Protein AF-A0A5J4PQX9-F1 (afdb_monomer)

Radius of gyration: 17.42 Å; Cα contacts (8 Å, |Δi|>4): 231; chains: 1; bounding box: 41×31×50 Å

Sequence (173 aa):
ENIELPKTNDQTSHDFYHQTPVTCLSSINYQQESRYEQEVNATTILSPVLSHTGSFTLLCIKRMFEEKCLQGVKKCYWYSDGGPHFRNQQLVCALLRKDKLLIPNIEFVINFCEPYHGKGVVDSLFGKYEIELEKNLDEDGINSIVDLKDQLRHLTFVDSIKSKSNSNGHEVI

Foldseek 3Di:
DWDWPPDALDDDPVNVVVTQIKDKDKDWDWDDPDPPDIAIEMEIETHSDPDLALVVVLVVVLVVCVDPVNPPAQEDEAEDLCPRSCVDPSNCCQPCPDVHHSDPNYHYDYDNDPPDDDQDPRSVLVVVLVVVLNVPADNVGHHDPVSSQVSSQVVQVVVVVVVPDDHYHYHYD

Mean predicted aligned error: 6.58 Å

Nearest PDB structures (foldseek):
  6mjn-assembly2_C  TM=3.167E-01  e=9.620E-01  Legionella pneumophila
  6uhw-assembly1_B  TM=2.763E-01  e=5.833E-01  Burkholderia pseudomallei 1710b
  9k1j-assembly1_B  TM=3.356E-01  e=3.809E+00  Acinetobacter baumannii
  9jxc-assembly2_C  TM=3.383E-01  e=4.316E+00  Acinetobacter baumannii
  6sq8-assembly3_C  TM=2.968E-01  e=4.055E+00  Marinactinospora thermotolerans

Solvent-accessible surface area (backbone atoms only — not comparable to full-atom values): 10133 Å² total; per-residue (Å²): 97,70,48,62,30,61,40,55,86,78,73,53,86,69,59,61,76,68,42,47,57,29,26,43,51,67,46,76,45,79,44,74,82,50,100,86,43,63,45,40,34,40,41,35,38,64,35,78,63,73,65,77,35,33,69,49,49,49,53,51,53,55,56,56,59,69,36,77,93,46,61,87,58,50,66,44,81,46,76,45,83,44,48,70,34,63,56,34,69,69,35,51,53,35,55,65,32,85,92,58,58,74,57,81,77,46,47,60,44,84,40,53,75,64,93,62,99,63,84,48,74,58,51,51,52,52,54,46,48,55,54,50,51,66,75,67,55,48,93,83,33,38,73,46,73,65,53,46,40,52,50,55,42,50,54,50,51,56,47,42,69,72,63,75,53,82,61,54,52,64,50,62,83

Organism: NCBI:txid222440

Structure (mmCIF, N/CA/C/O backbone):
data_AF-A0A5J4PQX9-F1
#
_entry.id   AF-A0A5J4PQX9-F1
#
loop_
_atom_site.group_PDB
_atom_site.id
_atom_site.type_symbol
_atom_site.label_atom_id
_atom_site.label_alt_id
_atom_site.label_comp_id
_atom_site.label_asym_id
_atom_site.label_entity_id
_atom_site.label_seq_id
_atom_site.pdbx_PDB_ins_code
_atom_site.Cartn_x
_atom_site.Cartn_y
_atom_site.Cartn_z
_atom_site.occupancy
_atom_site.B_iso_or_equiv
_atom_site.auth_seq_id
_atom_site.auth_comp_id
_atom_site.auth_asym_id
_atom_site.auth_atom_id
_atom_site.pdbx_PDB_model_num
ATOM 1 N N . GLU A 1 1 ? -2.431 2.379 -8.209 1.00 85.81 1 GLU A N 1
ATOM 2 C CA . GLU A 1 1 ? -1.613 2.714 -9.390 1.00 85.81 1 GLU A CA 1
ATOM 3 C C . GLU A 1 1 ? -0.706 1.546 -9.753 1.00 85.81 1 GLU A C 1
ATOM 5 O O . GLU A 1 1 ? -0.593 0.630 -8.940 1.00 85.81 1 GLU A O 1
ATOM 10 N N . ASN A 1 2 ? -0.085 1.550 -10.936 1.00 89.69 2 ASN A N 1
ATOM 11 C CA . ASN A 1 2 ? 0.857 0.510 -11.369 1.00 89.69 2 ASN A CA 1
ATOM 12 C C . ASN A 1 2 ? 2.169 1.129 -11.874 1.00 89.69 2 ASN A C 1
ATOM 14 O O . ASN A 1 2 ? 2.161 2.222 -12.428 1.00 89.69 2 ASN A O 1
ATOM 18 N N . ILE A 1 3 ? 3.280 0.415 -11.694 1.00 89.56 3 ILE A N 1
ATOM 19 C CA . ILE A 1 3 ? 4.589 0.731 -12.275 1.00 89.56 3 ILE A CA 1
ATOM 20 C C . ILE A 1 3 ? 4.980 -0.428 -13.190 1.00 89.56 3 ILE A C 1
ATOM 22 O O . ILE A 1 3 ? 5.043 -1.569 -12.740 1.00 89.56 3 ILE A O 1
ATOM 26 N N . GLU A 1 4 ? 5.227 -0.139 -14.462 1.00 90.69 4 GLU A N 1
ATOM 27 C CA . GLU A 1 4 ? 5.591 -1.142 -15.466 1.00 90.69 4 GLU A CA 1
ATOM 28 C C . GLU A 1 4 ? 7.076 -1.522 -15.364 1.00 90.69 4 GLU A C 1
ATOM 30 O O . GLU A 1 4 ? 7.940 -0.641 -15.332 1.00 90.69 4 GLU A O 1
ATOM 35 N N . LEU A 1 5 ? 7.374 -2.827 -15.317 1.00 88.75 5 LEU A N 1
ATOM 36 C CA . LEU A 1 5 ? 8.736 -3.379 -15.287 1.00 88.75 5 LEU A CA 1
ATOM 37 C C . LEU A 1 5 ? 8.947 -4.406 -16.419 1.00 88.75 5 LEU A C 1
ATOM 39 O O . LEU A 1 5 ? 8.027 -5.164 -16.698 1.00 88.75 5 LEU A O 1
ATOM 43 N N . PRO A 1 6 ? 10.140 -4.532 -17.026 1.00 88.06 6 PRO A N 1
ATOM 44 C CA . PRO A 1 6 ? 11.341 -3.767 -16.723 1.00 88.06 6 PRO A CA 1
ATOM 45 C C . PRO A 1 6 ? 11.228 -2.320 -17.216 1.00 88.06 6 PRO A C 1
ATOM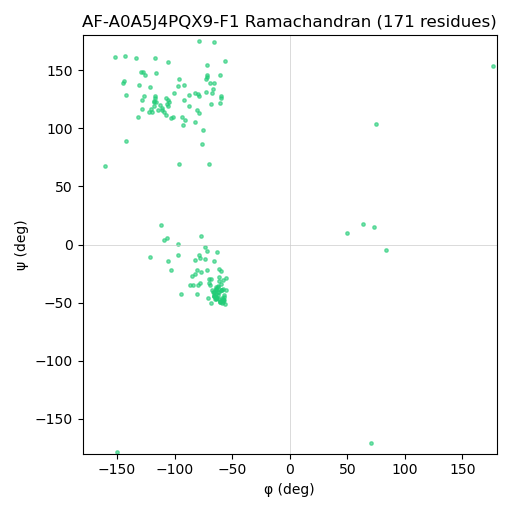 47 O O . PRO A 1 6 ? 10.670 -2.059 -18.283 1.00 88.06 6 PRO A O 1
ATOM 50 N N . LYS A 1 7 ? 11.761 -1.375 -16.438 1.00 85.88 7 LYS A N 1
ATOM 51 C CA . LYS A 1 7 ? 11.822 0.046 -16.804 1.00 85.88 7 LYS A CA 1
ATOM 52 C C . LYS A 1 7 ? 13.249 0.374 -17.244 1.00 85.88 7 LYS A C 1
ATOM 54 O O . LYS A 1 7 ? 14.143 0.408 -16.407 1.00 85.88 7 LYS A O 1
ATOM 59 N N . THR A 1 8 ? 13.449 0.599 -18.542 1.00 85.44 8 THR A N 1
ATOM 60 C CA . THR A 1 8 ? 14.743 0.919 -19.181 1.00 85.44 8 THR A CA 1
ATOM 61 C C . THR A 1 8 ? 14.728 2.308 -19.831 1.00 85.44 8 THR A C 1
ATOM 63 O O . THR A 1 8 ? 13.653 2.848 -20.100 1.00 85.44 8 THR A O 1
ATOM 66 N N . ASN A 1 9 ? 15.916 2.881 -20.080 1.00 77.12 9 ASN A N 1
ATOM 67 C CA . ASN A 1 9 ? 16.081 4.209 -20.695 1.00 77.12 9 ASN A CA 1
ATOM 68 C C . ASN A 1 9 ? 15.589 4.247 -22.149 1.00 77.12 9 ASN A C 1
ATOM 70 O O . ASN A 1 9 ? 14.862 5.159 -22.537 1.00 77.12 9 ASN A O 1
ATOM 74 N N . ASP A 1 10 ? 15.940 3.221 -22.926 1.00 72.94 10 ASP A N 1
ATOM 75 C CA . ASP A 1 10 ? 15.427 3.010 -24.275 1.00 72.94 10 ASP A CA 1
ATOM 76 C C . ASP A 1 10 ? 14.415 1.863 -24.248 1.00 72.94 10 ASP A C 1
ATOM 78 O O . ASP A 1 10 ? 14.737 0.725 -23.892 1.00 72.94 10 ASP A O 1
ATOM 82 N N . GLN A 1 11 ? 13.172 2.164 -24.620 1.00 63.22 11 GLN A N 1
ATOM 83 C CA . GLN A 1 11 ? 12.123 1.166 -24.812 1.00 63.22 11 GLN A CA 1
ATOM 84 C C . GLN A 1 11 ? 11.866 1.027 -26.307 1.00 63.22 11 GLN A C 1
ATOM 86 O O . GLN A 1 11 ? 11.352 1.942 -26.957 1.00 63.22 11 GLN A O 1
ATOM 91 N N . THR A 1 12 ? 12.229 -0.120 -26.882 1.00 69.00 12 THR A N 1
ATOM 92 C CA . THR A 1 12 ? 11.789 -0.438 -28.242 1.00 69.00 12 THR A CA 1
ATOM 93 C C . THR A 1 12 ? 10.297 -0.775 -28.222 1.00 69.00 12 THR A C 1
ATOM 95 O O . THR A 1 12 ? 9.760 -1.220 -27.205 1.00 69.00 12 THR A O 1
ATOM 98 N N . SER A 1 13 ? 9.594 -0.579 -29.345 1.00 64.12 13 SER A N 1
ATOM 99 C CA . SER A 1 13 ? 8.138 -0.794 -29.386 1.00 64.12 13 SER A CA 1
ATOM 100 C C . SER A 1 13 ? 7.723 -2.221 -29.027 1.00 64.12 13 SER A C 1
ATOM 102 O O . SER A 1 13 ? 6.585 -2.420 -28.628 1.00 64.12 13 SER A O 1
ATOM 104 N N . HIS A 1 14 ? 8.618 -3.202 -29.168 1.00 63.59 14 HIS A N 1
ATOM 105 C CA . HIS A 1 14 ? 8.353 -4.594 -28.826 1.00 63.59 14 HIS A CA 1
ATOM 106 C C . HIS A 1 14 ? 8.495 -4.849 -27.317 1.00 63.59 14 HIS A C 1
ATOM 108 O O . HIS A 1 14 ? 7.633 -5.494 -26.725 1.00 63.59 14 HIS A O 1
ATOM 114 N N . ASP A 1 15 ? 9.530 -4.294 -26.682 1.00 66.81 15 ASP A N 1
ATOM 115 C CA . ASP A 1 15 ? 9.821 -4.516 -25.258 1.00 66.81 15 ASP A CA 1
ATOM 116 C C . ASP A 1 15 ? 8.771 -3.876 -24.340 1.00 66.81 15 ASP A C 1
ATOM 118 O O . ASP A 1 15 ? 8.450 -4.425 -23.287 1.00 66.81 15 ASP A O 1
ATOM 122 N N . PHE A 1 16 ? 8.153 -2.778 -24.786 1.00 65.88 16 PHE A N 1
ATOM 123 C CA . PHE A 1 16 ? 7.037 -2.127 -24.094 1.00 65.88 16 PHE A CA 1
ATOM 124 C C . PHE A 1 16 ? 5.856 -3.082 -23.824 1.00 65.88 16 PHE A C 1
ATOM 126 O O . PHE A 1 16 ? 5.268 -3.054 -22.748 1.00 65.88 16 PHE A O 1
ATOM 133 N N . TYR A 1 17 ? 5.526 -3.982 -24.760 1.00 69.50 17 TYR A N 1
ATOM 134 C CA . TYR A 1 17 ? 4.409 -4.928 -24.591 1.00 69.50 17 TYR A CA 1
ATOM 135 C C . TYR A 1 17 ? 4.740 -6.133 -23.703 1.00 69.50 17 TYR A C 1
ATOM 137 O O . TYR A 1 17 ? 3.846 -6.913 -23.372 1.00 69.50 17 TYR A O 1
ATOM 145 N N . HIS A 1 18 ? 6.009 -6.306 -23.332 1.00 78.44 18 HIS A N 1
ATOM 146 C CA . HIS A 1 18 ? 6.456 -7.371 -22.437 1.00 78.44 18 HIS A CA 1
ATOM 147 C C . HIS A 1 18 ? 6.603 -6.914 -20.989 1.00 78.44 18 HIS A C 1
ATOM 149 O O . HIS A 1 18 ? 6.957 -7.723 -20.127 1.00 78.44 18 HIS A O 1
ATOM 155 N N . GLN A 1 19 ? 6.304 -5.645 -20.712 1.00 83.69 19 GLN A N 1
ATOM 156 C CA . GLN A 1 19 ? 6.298 -5.148 -19.353 1.00 83.69 19 GLN A CA 1
ATOM 157 C C . GLN A 1 19 ? 5.194 -5.815 -18.535 1.00 83.69 19 GLN A C 1
ATOM 159 O O . GLN A 1 19 ? 4.086 -6.086 -18.999 1.00 83.69 19 GLN A O 1
ATOM 164 N N . THR A 1 20 ? 5.548 -6.138 -17.300 1.00 87.06 20 THR A N 1
ATOM 165 C CA . THR A 1 20 ? 4.646 -6.650 -16.287 1.00 87.06 20 THR A CA 1
ATOM 166 C C . THR A 1 20 ? 4.380 -5.527 -15.293 1.00 87.06 20 THR A C 1
ATOM 168 O O . THR A 1 20 ? 5.334 -5.021 -14.687 1.00 87.06 20 THR A O 1
ATOM 171 N N . PRO A 1 21 ? 3.110 -5.167 -15.064 1.00 89.88 21 PRO A N 1
ATOM 172 C CA . PRO A 1 21 ? 2.815 -4.135 -14.100 1.00 89.88 21 PRO A CA 1
ATOM 173 C C . PRO A 1 21 ? 3.059 -4.643 -12.680 1.00 89.88 21 PRO A C 1
ATOM 175 O O . PRO A 1 21 ? 2.787 -5.793 -12.327 1.00 89.88 21 PRO A O 1
ATOM 178 N N . VAL A 1 22 ? 3.544 -3.744 -11.838 1.00 91.75 22 VAL A N 1
ATOM 179 C CA . VAL A 1 22 ? 3.609 -3.906 -10.391 1.00 91.75 22 VAL A CA 1
ATOM 180 C C . VAL A 1 22 ? 2.620 -2.936 -9.779 1.00 91.75 22 VAL A C 1
ATOM 182 O O . VAL A 1 22 ? 2.757 -1.721 -9.911 1.00 91.75 22 VAL A O 1
ATOM 185 N N . THR A 1 23 ? 1.622 -3.461 -9.080 1.00 92.00 23 THR A N 1
ATOM 186 C CA . THR A 1 23 ? 0.668 -2.641 -8.344 1.00 92.00 23 THR A CA 1
ATOM 187 C C . THR A 1 23 ? 1.349 -1.938 -7.183 1.00 92.00 23 THR A C 1
ATOM 189 O O . THR A 1 23 ? 2.025 -2.558 -6.365 1.00 92.00 23 THR A O 1
ATOM 192 N N . CYS A 1 24 ? 1.113 -0.634 -7.109 1.00 91.69 24 CYS A N 1
ATOM 193 C CA . CYS A 1 24 ? 1.551 0.268 -6.063 1.00 91.69 24 CYS A CA 1
ATOM 194 C C . CYS A 1 24 ? 0.311 0.792 -5.325 1.00 91.69 24 CYS A C 1
ATOM 196 O O . CYS A 1 24 ? -0.552 1.463 -5.913 1.00 91.69 24 CYS A O 1
ATOM 198 N N . LEU A 1 25 ? 0.199 0.441 -4.042 1.00 92.19 25 LEU A N 1
ATOM 199 C CA . LEU A 1 25 ? -0.851 0.925 -3.149 1.00 92.19 25 LEU A CA 1
ATOM 200 C C . LEU A 1 25 ? -0.210 1.673 -1.985 1.00 92.19 25 LEU A C 1
ATOM 202 O O . LEU A 1 25 ? 0.467 1.069 -1.153 1.00 92.19 25 LEU A O 1
ATOM 206 N N . SER A 1 26 ? -0.462 2.977 -1.925 1.00 92.25 26 SER A N 1
ATOM 207 C CA . SER A 1 26 ? 0.145 3.865 -0.937 1.00 92.25 26 SER A CA 1
ATOM 208 C C . SER A 1 26 ? -0.890 4.468 0.004 1.00 92.25 26 SER A C 1
ATOM 210 O O . SER A 1 26 ? -2.016 4.758 -0.397 1.00 92.25 26 SER A O 1
ATOM 212 N N . SER A 1 27 ? -0.492 4.699 1.252 1.00 91.56 27 SER A N 1
ATOM 213 C CA . SER A 1 27 ? -1.235 5.493 2.227 1.00 91.56 27 SER A CA 1
ATOM 214 C C . SER A 1 27 ? -0.343 6.579 2.820 1.00 91.56 27 SER A C 1
ATOM 216 O O . SER A 1 27 ? 0.867 6.397 2.974 1.00 91.56 27 SER A O 1
ATOM 218 N N . ILE A 1 28 ? -0.956 7.709 3.173 1.00 90.31 28 ILE A N 1
ATOM 219 C CA . ILE A 1 28 ? -0.352 8.703 4.058 1.00 90.31 28 ILE A CA 1
ATOM 220 C C . ILE A 1 28 ? -1.066 8.606 5.399 1.00 90.31 28 ILE A C 1
ATOM 222 O O . ILE A 1 28 ? -2.285 8.759 5.487 1.00 90.31 28 ILE A O 1
ATOM 226 N N . ASN A 1 29 ? -0.294 8.328 6.436 1.00 90.31 29 ASN A N 1
ATOM 227 C CA . ASN A 1 29 ? -0.763 8.106 7.787 1.00 90.31 29 ASN A CA 1
ATOM 228 C C . ASN A 1 29 ? -0.438 9.344 8.618 1.00 90.31 29 ASN A C 1
ATOM 230 O O . ASN A 1 29 ? 0.721 9.741 8.727 1.00 90.31 29 ASN A O 1
ATOM 234 N N . TYR A 1 30 ? -1.472 9.939 9.200 1.00 88.12 30 TYR A N 1
ATOM 235 C CA . TYR A 1 30 ? -1.355 11.085 10.089 1.00 88.12 30 TYR A CA 1
ATOM 236 C C . TYR A 1 30 ? -1.668 10.631 11.512 1.00 88.12 30 TYR A C 1
ATOM 238 O O . TYR A 1 30 ? -2.808 10.264 11.806 1.00 88.12 30 TYR A O 1
ATOM 246 N N . GLN A 1 31 ? -0.670 10.665 12.390 1.00 86.31 31 GLN A N 1
ATOM 247 C CA . GLN A 1 31 ? -0.823 10.320 13.798 1.00 86.31 31 GLN A CA 1
ATOM 248 C C . GLN A 1 31 ? -0.635 11.566 14.653 1.00 86.31 31 GLN A C 1
ATOM 250 O O . GLN A 1 31 ? 0.404 12.216 14.622 1.00 86.31 31 GLN A O 1
ATOM 255 N N . GLN A 1 32 ? -1.667 11.915 15.415 1.00 80.81 32 GLN A N 1
ATOM 256 C CA . GLN A 1 32 ? -1.614 13.045 16.328 1.00 80.81 32 GLN A CA 1
ATOM 257 C C . GLN A 1 32 ? -1.213 12.561 17.722 1.00 80.81 32 GLN A C 1
ATOM 259 O O . GLN A 1 32 ? -2.004 11.900 18.394 1.00 80.81 32 GLN A O 1
ATOM 264 N N . GLU A 1 33 ? -0.001 12.899 18.157 1.00 72.62 33 GLU A N 1
ATOM 265 C CA . GLU A 1 33 ? 0.480 12.575 19.507 1.00 72.62 33 GLU A CA 1
ATOM 266 C C . GLU A 1 33 ? 0.072 13.650 20.519 1.00 72.62 33 GLU A C 1
ATOM 268 O O . GLU A 1 33 ? -0.277 13.354 21.663 1.00 72.62 33 GLU A O 1
ATOM 273 N N . SER A 1 34 ? 0.044 14.915 20.088 1.00 73.12 34 SER A N 1
ATOM 274 C CA . SER A 1 34 ? -0.385 16.043 20.912 1.00 73.12 34 SER A CA 1
ATOM 275 C C . SER A 1 34 ? -1.011 17.159 20.066 1.00 73.12 34 SER A C 1
ATOM 277 O O . SER A 1 34 ? -1.146 17.062 18.847 1.00 73.12 34 SER A O 1
ATOM 279 N N . ARG A 1 35 ? -1.412 18.269 20.699 1.00 69.69 35 ARG A N 1
ATOM 280 C CA . ARG A 1 35 ? -1.954 19.438 19.979 1.00 69.69 35 ARG A CA 1
ATOM 281 C C . ARG A 1 35 ? -0.943 20.062 19.002 1.00 69.69 35 ARG A C 1
ATOM 283 O O . ARG A 1 35 ? -1.365 20.775 18.096 1.00 69.69 35 ARG A O 1
ATOM 290 N N . TYR A 1 36 ? 0.351 19.812 19.196 1.00 63.00 36 TYR A N 1
ATOM 291 C CA . TYR A 1 36 ? 1.437 20.449 18.447 1.00 63.00 36 TYR A CA 1
ATOM 292 C C . TYR A 1 36 ? 2.332 19.455 17.698 1.00 63.00 36 TYR A C 1
ATOM 294 O O . TYR A 1 36 ? 3.135 19.884 16.876 1.00 63.00 36 TYR A O 1
ATOM 302 N N . GLU A 1 37 ? 2.188 18.154 17.959 1.00 63.03 37 GLU A N 1
ATOM 303 C CA . GLU A 1 37 ? 2.993 17.102 17.339 1.00 63.03 37 GLU A CA 1
ATOM 304 C C . GLU A 1 37 ? 2.099 16.173 16.525 1.00 63.03 37 GLU A C 1
ATOM 306 O O . GLU A 1 37 ? 1.166 15.545 17.040 1.00 63.03 37 GLU A O 1
ATOM 311 N N . GLN A 1 38 ? 2.402 16.126 15.232 1.00 74.44 38 GLN A N 1
ATOM 312 C CA . GLN A 1 38 ? 1.763 15.267 14.258 1.00 74.44 38 GLN A CA 1
ATOM 313 C C . GLN A 1 38 ? 2.860 14.522 13.511 1.00 74.44 38 GLN A C 1
ATOM 315 O O . GLN A 1 38 ? 3.673 15.139 12.826 1.00 74.44 38 GLN A O 1
ATOM 320 N N . GLU A 1 39 ? 2.861 13.205 13.653 1.00 77.44 39 GLU A N 1
ATOM 321 C CA . GLU A 1 39 ? 3.709 12.329 12.870 1.00 77.44 39 GLU A CA 1
ATOM 322 C C . GLU A 1 39 ? 3.031 12.073 11.522 1.00 77.44 39 GLU A C 1
ATOM 324 O O . GLU A 1 39 ? 1.837 11.749 11.459 1.00 77.44 39 GLU A O 1
ATOM 329 N N . VAL A 1 40 ? 3.784 12.239 10.437 1.00 84.25 40 VAL A N 1
ATOM 330 C CA . VAL A 1 40 ? 3.325 11.915 9.086 1.00 84.25 40 VAL A CA 1
ATOM 331 C C . VAL A 1 40 ? 4.202 10.799 8.551 1.00 84.25 40 VAL A C 1
ATOM 333 O O . VAL A 1 40 ? 5.419 10.935 8.499 1.00 84.25 40 VAL A O 1
ATOM 336 N N . ASN A 1 41 ? 3.591 9.684 8.165 1.00 87.88 41 ASN A N 1
ATOM 337 C CA . ASN A 1 41 ? 4.311 8.549 7.601 1.00 87.88 41 ASN A CA 1
ATOM 338 C C . ASN A 1 41 ? 3.643 8.071 6.324 1.00 87.88 41 ASN A C 1
ATOM 340 O O . ASN A 1 41 ? 2.424 7.921 6.277 1.00 87.88 41 ASN A O 1
ATOM 344 N N . ALA A 1 42 ? 4.439 7.759 5.313 1.00 90.00 42 ALA A N 1
ATOM 345 C CA . ALA A 1 42 ? 3.948 7.091 4.121 1.00 90.00 42 ALA A CA 1
ATOM 346 C C . ALA A 1 42 ? 4.175 5.577 4.229 1.00 90.00 42 ALA A C 1
ATOM 348 O O . ALA A 1 42 ? 5.198 5.113 4.738 1.00 90.00 42 ALA A O 1
ATOM 349 N N . THR A 1 43 ? 3.228 4.793 3.729 1.00 91.94 43 THR A N 1
ATOM 350 C CA . THR A 1 43 ? 3.415 3.353 3.539 1.00 91.94 43 THR A CA 1
ATOM 351 C C . THR A 1 43 ? 3.040 3.007 2.115 1.00 91.94 43 THR A C 1
ATOM 353 O O . THR A 1 43 ? 1.925 3.293 1.694 1.00 91.94 43 THR A O 1
ATOM 356 N N . THR A 1 44 ? 3.957 2.389 1.380 1.00 93.81 44 THR A N 1
ATOM 357 C CA . THR A 1 44 ? 3.741 1.926 0.007 1.00 93.81 44 THR A CA 1
ATOM 358 C C . THR A 1 44 ? 3.868 0.413 -0.016 1.00 93.81 44 THR A C 1
ATOM 360 O O . THR A 1 44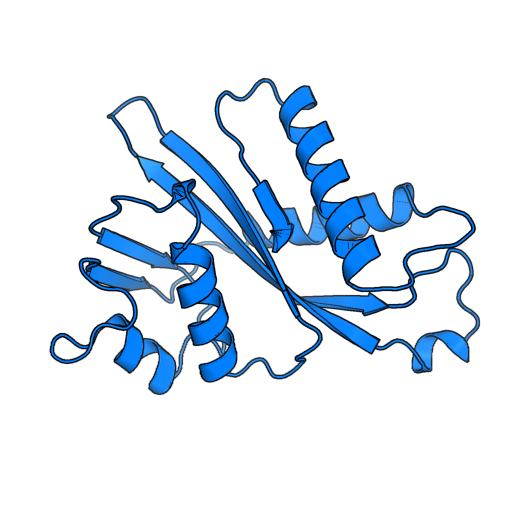 ? 4.870 -0.115 0.450 1.00 93.81 44 THR A O 1
ATOM 363 N N . ILE A 1 45 ? 2.881 -0.289 -0.566 1.00 93.88 45 ILE A N 1
ATOM 364 C CA . ILE A 1 45 ? 2.945 -1.733 -0.808 1.00 93.88 45 ILE A CA 1
ATOM 365 C C . ILE A 1 45 ? 3.103 -1.969 -2.304 1.00 93.88 45 ILE A C 1
ATOM 367 O O . ILE A 1 45 ? 2.277 -1.498 -3.094 1.00 93.88 45 ILE A O 1
ATOM 371 N N . LEU A 1 46 ? 4.133 -2.729 -2.671 1.00 94.12 46 LEU A N 1
ATOM 372 C CA . LEU A 1 46 ? 4.345 -3.221 -4.025 1.00 94.12 46 LEU A CA 1
ATOM 373 C C . LEU A 1 46 ? 3.824 -4.654 -4.148 1.00 94.12 46 LEU A C 1
ATOM 375 O O . LEU A 1 46 ? 4.049 -5.503 -3.285 1.00 94.12 46 LEU A O 1
ATOM 379 N N . SER A 1 47 ? 3.122 -4.955 -5.238 1.00 91.44 47 SER A N 1
ATOM 380 C CA . SER A 1 47 ? 2.620 -6.302 -5.489 1.00 91.44 47 SER A CA 1
ATOM 381 C C . SER A 1 47 ? 2.638 -6.663 -6.970 1.00 91.44 47 SER A C 1
ATOM 383 O O . SER A 1 47 ? 2.204 -5.858 -7.788 1.00 91.44 47 SER A O 1
ATOM 385 N N . PRO A 1 48 ? 3.030 -7.897 -7.338 1.00 89.38 48 PRO A N 1
ATOM 386 C CA . PRO A 1 48 ? 2.820 -8.398 -8.696 1.00 89.38 48 PRO A CA 1
ATOM 387 C C . PRO A 1 48 ? 1.336 -8.705 -8.984 1.00 89.38 48 PRO A C 1
ATOM 389 O O . PRO A 1 48 ? 0.975 -9.085 -10.095 1.00 89.38 48 PRO A O 1
ATOM 392 N N . VAL A 1 49 ? 0.456 -8.608 -7.979 1.00 83.62 49 VAL A N 1
ATOM 393 C CA . VAL A 1 49 ? -0.976 -8.871 -8.125 1.00 83.62 49 VAL A CA 1
ATOM 394 C C . VAL A 1 49 ? -1.673 -7.636 -8.687 1.00 83.62 49 VAL A C 1
ATOM 396 O O . VAL A 1 49 ? -1.956 -6.693 -7.960 1.00 83.62 49 VAL A O 1
ATOM 399 N N . LEU A 1 50 ? -2.044 -7.706 -9.965 1.00 79.06 50 LEU A N 1
ATOM 400 C CA . LEU A 1 50 ? -2.759 -6.641 -10.688 1.00 79.06 50 LEU A CA 1
ATOM 401 C C . LEU A 1 50 ? -4.232 -6.500 -10.305 1.00 79.06 50 LEU A C 1
ATOM 403 O O . LEU A 1 50 ? -4.926 -5.570 -10.718 1.00 79.06 50 LEU A O 1
ATOM 407 N N . SER A 1 51 ? -4.764 -7.480 -9.577 1.00 75.06 51 SER A N 1
ATOM 408 C CA . SER A 1 51 ? -6.177 -7.501 -9.250 1.00 75.06 51 SER A CA 1
ATOM 409 C C . SER A 1 51 ? -6.459 -6.469 -8.156 1.00 75.06 51 SER A C 1
ATOM 411 O O . SER A 1 51 ? -6.297 -6.753 -6.968 1.00 75.06 51 SER A O 1
ATOM 413 N N . HIS A 1 52 ? -6.937 -5.288 -8.549 1.00 76.56 52 HIS A N 1
ATOM 414 C CA . HIS A 1 52 ? -7.503 -4.289 -7.641 1.00 76.56 52 HIS A CA 1
ATOM 415 C C . HIS A 1 52 ? -8.854 -4.787 -7.100 1.00 76.56 52 HIS A C 1
ATOM 417 O O . HIS A 1 52 ? -9.924 -4.319 -7.481 1.00 76.56 52 HIS A O 1
ATOM 423 N N . THR A 1 53 ? -8.821 -5.813 -6.253 1.00 87.88 53 THR A N 1
ATOM 424 C CA . THR A 1 53 ? -10.003 -6.398 -5.610 1.00 87.88 53 THR A CA 1
ATOM 425 C C . THR A 1 53 ? -10.062 -5.984 -4.147 1.00 87.88 53 THR A C 1
ATOM 427 O O . THR A 1 53 ? -9.034 -5.715 -3.529 1.00 87.88 53 THR A O 1
ATOM 430 N N . GLY A 1 54 ? -11.255 -6.020 -3.546 1.00 87.50 54 GLY A N 1
ATOM 431 C CA . GLY A 1 54 ? -11.399 -5.769 -2.108 1.00 87.50 54 GLY A CA 1
ATOM 432 C C . GLY A 1 54 ? -10.570 -6.725 -1.240 1.00 87.50 54 GLY A C 1
ATOM 433 O O . GLY A 1 54 ? -10.078 -6.328 -0.189 1.00 87.50 54 GLY A O 1
ATOM 434 N N . SER A 1 55 ? -10.345 -7.964 -1.695 1.00 90.19 55 SER A N 1
ATOM 435 C CA . SER A 1 55 ? -9.494 -8.940 -0.998 1.00 90.19 55 SER A CA 1
ATOM 436 C C . SER A 1 55 ? -8.029 -8.510 -0.971 1.00 90.19 55 SER A C 1
ATOM 438 O O . SER A 1 55 ? -7.391 -8.586 0.078 1.00 90.19 55 SER A O 1
ATOM 440 N N . PHE A 1 56 ? -7.517 -8.032 -2.107 1.00 91.25 56 PHE A N 1
ATOM 441 C CA . PHE A 1 56 ? -6.170 -7.479 -2.198 1.00 91.25 56 PHE A CA 1
ATOM 442 C C . PHE A 1 56 ? -6.021 -6.264 -1.278 1.00 91.25 56 PHE A C 1
ATOM 444 O O . PHE A 1 56 ? -5.131 -6.237 -0.432 1.00 91.25 56 PHE A O 1
ATOM 451 N N . THR A 1 57 ? -6.957 -5.315 -1.349 1.00 92.38 57 THR A N 1
ATOM 452 C CA . THR A 1 57 ? -6.938 -4.127 -0.489 1.00 92.38 57 THR A CA 1
ATOM 453 C C . THR A 1 57 ? -6.970 -4.489 0.998 1.00 92.38 57 THR A C 1
ATOM 455 O O . THR A 1 57 ? -6.248 -3.890 1.789 1.00 92.38 57 THR A O 1
ATOM 458 N N . LEU A 1 58 ? -7.744 -5.501 1.401 1.00 93.44 58 LEU A N 1
ATOM 459 C CA . LEU A 1 58 ? -7.767 -5.967 2.790 1.00 93.44 58 LEU A CA 1
ATOM 460 C C . LEU A 1 58 ? -6.436 -6.556 3.254 1.00 93.44 58 LEU A C 1
ATOM 462 O O . LEU A 1 58 ? -6.046 -6.339 4.402 1.00 93.44 58 LEU A O 1
ATOM 466 N N . LEU A 1 59 ? -5.743 -7.289 2.381 1.00 93.19 59 LEU A N 1
ATOM 467 C CA . LEU A 1 59 ? -4.411 -7.803 2.678 1.00 93.19 59 LEU A CA 1
ATOM 468 C C . LEU A 1 59 ? -3.415 -6.653 2.857 1.00 93.19 59 LEU A C 1
ATOM 470 O O . LEU A 1 59 ? -2.665 -6.652 3.832 1.00 93.19 59 LEU A O 1
ATOM 474 N N . CYS A 1 60 ? -3.465 -5.653 1.971 1.00 93.38 60 CYS A N 1
ATOM 475 C CA . CYS A 1 60 ? -2.647 -4.449 2.074 1.00 93.38 60 CYS A CA 1
ATOM 476 C C . CYS A 1 60 ? -2.898 -3.704 3.386 1.00 93.38 60 CYS A C 1
ATOM 478 O O . CYS A 1 60 ? -1.953 -3.427 4.115 1.00 93.38 60 CYS A O 1
ATOM 480 N N . ILE A 1 61 ? -4.163 -3.447 3.731 1.00 93.38 61 ILE A N 1
ATOM 481 C CA . ILE A 1 61 ? -4.523 -2.777 4.987 1.00 93.38 61 ILE A CA 1
ATOM 482 C C . ILE A 1 61 ? -3.987 -3.570 6.179 1.00 93.38 61 ILE A C 1
ATOM 484 O O . ILE A 1 61 ? -3.331 -3.005 7.046 1.00 93.38 61 ILE A O 1
ATOM 488 N N . LYS A 1 62 ? -4.203 -4.889 6.217 1.00 93.69 62 LYS A N 1
ATOM 489 C CA . LYS A 1 62 ? -3.687 -5.718 7.310 1.00 93.69 62 LYS A CA 1
ATOM 490 C C . LYS A 1 62 ? -2.165 -5.593 7.446 1.00 93.69 62 LYS A C 1
ATOM 492 O O . LYS A 1 62 ? -1.691 -5.413 8.560 1.00 93.69 62 LYS A O 1
ATOM 497 N N . ARG A 1 63 ? -1.430 -5.643 6.328 1.00 94.00 63 ARG A N 1
ATOM 498 C CA . ARG A 1 63 ? 0.032 -5.497 6.303 1.00 94.00 63 ARG A CA 1
ATOM 499 C C . ARG A 1 63 ? 0.480 -4.112 6.777 1.00 94.00 63 ARG A C 1
ATOM 501 O O . ARG A 1 63 ? 1.412 -4.034 7.563 1.00 94.00 63 ARG A O 1
ATOM 508 N N . MET A 1 64 ? -0.193 -3.039 6.355 1.00 92.38 64 MET A N 1
ATOM 509 C CA . MET A 1 64 ? 0.121 -1.672 6.795 1.00 92.38 64 MET A CA 1
ATOM 510 C C . MET A 1 64 ? 0.045 -1.539 8.317 1.00 92.38 64 MET A C 1
ATOM 512 O O . MET A 1 64 ? 0.938 -0.974 8.931 1.00 92.38 64 MET A O 1
ATOM 516 N N . PHE A 1 65 ? -0.981 -2.111 8.947 1.00 92.06 65 PHE A N 1
ATOM 517 C CA . PHE A 1 65 ? -1.156 -2.043 10.402 1.00 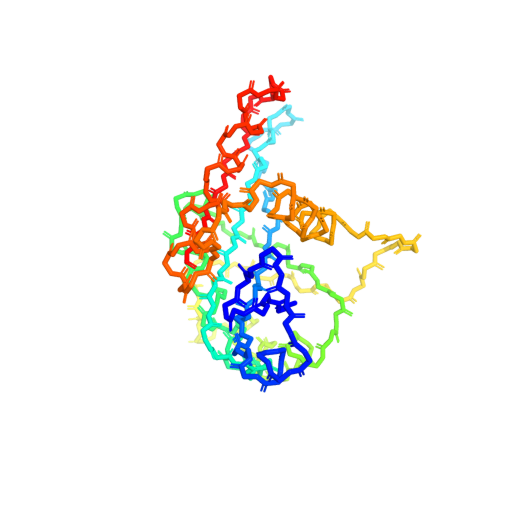92.06 65 PHE A CA 1
ATOM 518 C C . PHE A 1 65 ? -0.187 -2.921 11.212 1.00 92.06 65 PHE A C 1
ATOM 520 O O . PHE A 1 65 ? -0.220 -2.890 12.441 1.00 92.06 65 PHE A O 1
ATOM 527 N N . GLU A 1 66 ? 0.685 -3.690 10.558 1.00 91.56 66 GLU A N 1
ATOM 528 C CA . GLU A 1 66 ? 1.818 -4.350 11.218 1.00 91.56 66 GLU A CA 1
ATOM 529 C C . GLU A 1 66 ? 3.017 -3.398 11.386 1.00 91.56 66 GLU A C 1
ATOM 531 O O . GLU A 1 66 ? 3.936 -3.697 12.155 1.00 91.56 66 GLU A O 1
ATOM 536 N N . GLU A 1 67 ? 3.009 -2.249 10.703 1.00 89.38 67 GLU A N 1
ATOM 537 C CA . GLU A 1 67 ? 4.098 -1.281 10.746 1.00 89.38 67 GLU A CA 1
ATOM 538 C C . GLU A 1 67 ? 4.174 -0.526 12.071 1.00 89.38 67 GLU A C 1
ATOM 540 O O . GLU A 1 67 ? 3.171 -0.212 12.719 1.00 89.38 67 GLU A O 1
ATOM 545 N N . LYS A 1 68 ? 5.409 -0.205 12.473 1.00 86.19 68 LYS A N 1
ATOM 546 C CA . LYS A 1 68 ? 5.699 0.422 13.771 1.00 86.19 68 LYS A CA 1
ATOM 547 C C . LYS A 1 68 ? 4.971 1.749 13.960 1.00 86.19 68 LYS A C 1
ATOM 549 O O . LYS A 1 68 ? 4.490 2.009 15.056 1.00 86.19 68 LYS A O 1
ATOM 554 N N . CYS A 1 69 ? 4.853 2.543 12.898 1.00 83.12 69 CYS A N 1
ATOM 555 C CA . CYS A 1 69 ? 4.187 3.844 12.928 1.00 83.12 69 CYS A CA 1
ATOM 556 C C . CYS A 1 69 ? 2.678 3.766 13.204 1.00 83.12 69 CYS A C 1
ATOM 558 O O . CYS A 1 69 ? 2.078 4.786 13.507 1.00 83.12 69 CYS A O 1
ATOM 560 N N . LEU A 1 70 ? 2.057 2.585 13.108 1.00 87.19 70 LEU A N 1
ATOM 561 C CA . LEU A 1 70 ? 0.638 2.379 13.414 1.00 87.19 70 LEU A CA 1
ATOM 562 C C . LEU A 1 70 ? 0.422 1.570 14.703 1.00 87.19 70 LEU A C 1
ATOM 564 O O . LEU A 1 70 ? -0.719 1.275 15.076 1.00 87.19 70 LEU A O 1
ATOM 568 N N . GLN A 1 71 ? 1.494 1.219 15.420 1.00 86.81 71 GLN A N 1
ATOM 569 C CA . GLN A 1 71 ? 1.378 0.514 16.692 1.00 86.81 71 GLN A CA 1
ATOM 570 C C . GLN A 1 71 ? 0.732 1.406 17.757 1.00 86.81 71 GLN A C 1
ATOM 572 O O . GLN A 1 71 ? 1.098 2.559 17.952 1.00 86.81 71 GLN A O 1
ATOM 577 N N . GLY A 1 72 ? -0.238 0.849 18.485 1.00 86.19 72 GLY A N 1
ATOM 578 C CA . GLY A 1 72 ? -0.938 1.558 19.562 1.00 86.19 72 GLY A CA 1
ATOM 579 C C . GLY A 1 72 ? -2.099 2.448 19.106 1.00 86.19 72 GLY A C 1
ATOM 580 O O . GLY A 1 72 ? -2.839 2.946 19.960 1.00 86.19 72 GLY A O 1
ATOM 581 N N . VAL A 1 73 ? -2.327 2.594 17.795 1.00 88.94 73 VAL A N 1
ATOM 582 C CA . VAL A 1 73 ? -3.516 3.264 17.253 1.00 88.94 73 VAL A CA 1
ATOM 583 C C . VAL A 1 73 ? -4.774 2.528 17.716 1.00 88.94 73 VAL A C 1
ATOM 585 O O . VAL A 1 73 ? -4.904 1.322 17.539 1.00 88.94 73 VAL A O 1
ATOM 588 N N . LYS A 1 74 ? -5.724 3.262 18.308 1.00 91.56 74 LYS A N 1
ATOM 589 C CA . LYS A 1 74 ? -7.020 2.714 18.766 1.00 91.56 74 LYS A CA 1
ATOM 590 C C . LYS A 1 74 ? -8.183 3.058 17.844 1.00 91.56 74 LYS A C 1
ATOM 592 O O . LYS A 1 74 ? -9.220 2.402 17.884 1.00 91.56 74 LYS A O 1
ATOM 597 N N . LYS A 1 75 ? -8.032 4.111 17.043 1.00 93.12 75 LYS A N 1
ATOM 598 C CA . LYS A 1 75 ? -9.063 4.604 16.135 1.00 93.12 75 LYS A CA 1
ATOM 599 C C . LYS A 1 75 ? -8.420 5.083 14.846 1.00 93.12 75 LYS A C 1
ATOM 601 O O . LYS A 1 75 ? -7.490 5.880 14.891 1.00 93.12 75 LYS A O 1
ATOM 606 N N . CYS A 1 76 ? -8.927 4.604 13.719 1.00 93.25 76 CYS A N 1
ATOM 607 C CA . CYS A 1 76 ? -8.459 4.965 12.391 1.00 93.25 76 CYS A CA 1
ATOM 608 C C . CYS A 1 76 ? -9.592 5.634 11.612 1.00 93.25 76 CYS A C 1
ATOM 610 O O . CYS A 1 76 ? -10.663 5.051 11.427 1.00 93.25 76 CYS A O 1
ATOM 612 N N . TYR A 1 77 ? -9.340 6.851 11.136 1.00 93.06 77 TYR A N 1
ATOM 613 C CA . TYR A 1 77 ? -10.188 7.506 10.147 1.00 93.06 77 TYR A CA 1
ATOM 614 C C . TYR A 1 77 ? -9.620 7.196 8.763 1.00 93.06 77 TYR A C 1
ATOM 616 O O . TYR A 1 77 ? -8.605 7.756 8.362 1.00 93.06 77 TYR A O 1
ATOM 624 N N . TRP A 1 78 ? -10.263 6.271 8.061 1.00 91.94 78 TRP A N 1
ATOM 625 C CA . TRP A 1 78 ? -9.871 5.836 6.728 1.00 91.94 78 TRP A CA 1
ATOM 626 C C . TRP A 1 78 ? -10.515 6.727 5.667 1.00 91.94 78 TRP A C 1
ATOM 628 O O . TRP A 1 78 ? -11.738 6.886 5.659 1.00 91.94 78 TRP A O 1
ATOM 638 N N . TYR A 1 79 ? -9.705 7.250 4.749 1.00 91.12 79 TYR A N 1
ATOM 639 C CA . TYR A 1 79 ? -10.148 8.031 3.595 1.00 91.12 79 TYR A CA 1
ATOM 640 C C . TYR A 1 79 ? -9.673 7.356 2.306 1.00 91.12 79 TYR A C 1
ATOM 642 O O . TYR A 1 79 ? -8.532 6.911 2.223 1.00 91.12 79 TYR A O 1
ATOM 650 N N . SER A 1 80 ? -10.554 7.266 1.312 1.00 89.69 80 SER A N 1
ATOM 651 C CA . SER A 1 80 ? -10.238 6.757 -0.032 1.00 89.69 80 SER A CA 1
ATOM 652 C C . SER A 1 80 ? -11.159 7.397 -1.072 1.00 89.69 80 SER A C 1
ATOM 654 O O . SER A 1 80 ? -12.238 7.868 -0.710 1.00 89.69 80 SER A O 1
ATOM 656 N N . ASP A 1 81 ? -10.770 7.343 -2.345 1.00 86.56 81 ASP A N 1
ATOM 657 C CA . ASP A 1 81 ? -11.504 7.868 -3.514 1.00 86.56 81 ASP A CA 1
ATOM 658 C C . ASP A 1 81 ? -12.868 7.186 -3.775 1.00 86.56 81 ASP A C 1
ATOM 660 O O . ASP A 1 81 ? -13.637 7.584 -4.649 1.00 86.56 81 ASP A O 1
ATOM 664 N N . GLY A 1 82 ? -13.187 6.125 -3.029 1.00 87.44 82 GLY A N 1
ATOM 665 C CA . GLY A 1 82 ? -14.416 5.362 -3.205 1.00 87.44 82 GLY A CA 1
ATOM 666 C C . GLY A 1 82 ? -14.429 4.481 -4.456 1.00 87.44 82 GLY A C 1
ATOM 667 O O . GLY A 1 82 ? -15.503 3.995 -4.824 1.00 87.44 82 GLY A O 1
ATOM 668 N N . GLY A 1 83 ? -13.272 4.233 -5.078 1.00 88.25 83 GLY A N 1
ATOM 669 C CA . GLY A 1 83 ? -13.124 3.299 -6.187 1.00 88.25 83 GLY A CA 1
ATOM 670 C C . GLY A 1 83 ? -13.609 1.887 -5.817 1.00 88.25 83 GLY A C 1
ATOM 671 O O . GLY A 1 83 ? -13.647 1.536 -4.634 1.00 88.25 83 GLY A O 1
ATOM 672 N N . PRO A 1 84 ? -13.974 1.024 -6.786 1.00 90.56 84 PRO A N 1
ATOM 673 C CA . PRO A 1 84 ? -14.625 -0.267 -6.506 1.00 90.56 84 PRO A CA 1
ATOM 674 C C . PRO A 1 84 ? -13.852 -1.190 -5.549 1.00 90.56 84 PRO A C 1
ATOM 676 O O . PRO A 1 84 ? -14.438 -1.981 -4.808 1.00 90.56 84 PRO A O 1
ATOM 679 N N . HIS A 1 85 ? -12.526 -1.078 -5.527 1.00 90.19 85 HIS A N 1
ATOM 680 C CA . HIS A 1 85 ? -11.652 -1.853 -4.650 1.00 90.19 85 HIS A CA 1
ATOM 681 C C . HIS A 1 85 ? -11.634 -1.350 -3.197 1.00 90.19 85 HIS A C 1
ATOM 683 O O . HIS A 1 85 ? -11.429 -2.151 -2.286 1.00 90.19 85 HIS A O 1
ATOM 689 N N . PHE A 1 86 ? -11.964 -0.078 -2.958 1.00 91.19 86 PHE A N 1
ATOM 690 C CA . PHE A 1 86 ? -12.163 0.484 -1.620 1.00 91.19 86 PHE A CA 1
ATOM 691 C C . PHE A 1 86 ? -13.636 0.461 -1.196 1.00 91.19 86 PHE A C 1
ATOM 693 O O . PHE A 1 86 ? -13.971 0.077 -0.078 1.00 91.19 86 PHE A O 1
ATOM 700 N N . ARG A 1 87 ? -14.561 0.811 -2.091 1.00 93.00 87 ARG A N 1
ATOM 701 C CA . ARG A 1 87 ? -15.997 0.865 -1.803 1.00 93.00 87 ARG A CA 1
ATOM 702 C C . ARG A 1 87 ? -16.705 -0.415 -2.238 1.00 93.00 87 ARG A C 1
ATOM 704 O O . ARG A 1 87 ? -17.518 -0.423 -3.159 1.00 93.00 87 ARG A O 1
ATOM 711 N N . ASN A 1 88 ? -16.430 -1.505 -1.530 1.00 92.94 88 ASN A N 1
ATOM 712 C CA . ASN A 1 88 ? -17.141 -2.773 -1.701 1.00 92.94 88 ASN A CA 1
ATOM 713 C C . ASN A 1 88 ? -17.554 -3.387 -0.361 1.00 92.94 88 ASN A C 1
ATOM 715 O O . ASN A 1 88 ? -17.003 -3.078 0.697 1.00 92.94 88 ASN A O 1
ATOM 719 N N . GLN A 1 89 ? -18.530 -4.295 -0.424 1.00 93.69 89 GLN A N 1
ATOM 720 C CA . GLN A 1 89 ? -19.085 -4.958 0.754 1.00 93.69 89 GLN A CA 1
ATOM 721 C C . GLN A 1 89 ? -18.022 -5.734 1.537 1.00 93.69 89 GLN A C 1
ATOM 723 O O . GLN A 1 89 ? -18.037 -5.705 2.763 1.00 93.69 89 GLN A O 1
ATOM 728 N N . GLN A 1 90 ? -17.089 -6.401 0.853 1.00 93.00 90 GLN A N 1
ATOM 729 C CA . GLN A 1 90 ? -16.058 -7.196 1.515 1.00 93.00 90 GLN A CA 1
ATOM 730 C C . GLN A 1 90 ? -15.190 -6.324 2.427 1.00 93.00 90 GLN A C 1
ATOM 732 O O . GLN A 1 90 ? -15.000 -6.665 3.595 1.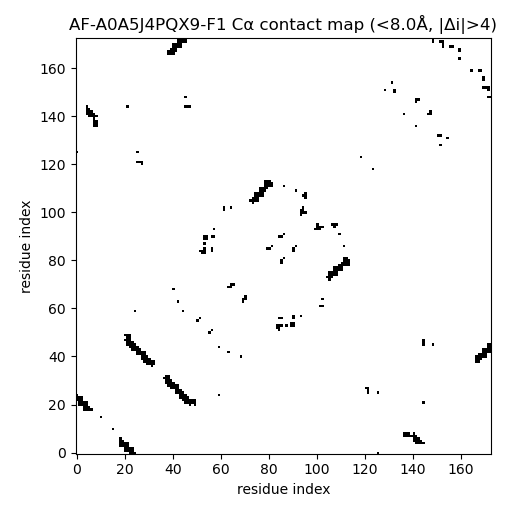00 93.00 90 GLN A O 1
ATOM 737 N N . LEU A 1 91 ? -14.714 -5.189 1.912 1.00 93.25 91 LEU A N 1
ATOM 738 C CA . LEU A 1 91 ? -13.861 -4.267 2.649 1.00 93.25 91 LEU A CA 1
ATOM 739 C C . LEU A 1 91 ? -14.619 -3.579 3.786 1.00 93.25 91 LEU A C 1
ATOM 741 O O . LEU A 1 91 ? -14.190 -3.639 4.939 1.00 93.25 91 LEU A O 1
ATOM 745 N N . VAL A 1 92 ? -15.793 -3.016 3.493 1.00 93.88 92 VAL A N 1
ATOM 746 C CA . VAL A 1 92 ? -16.632 -2.336 4.493 1.00 93.88 92 VAL A CA 1
ATOM 747 C C . VAL A 1 92 ? -17.005 -3.288 5.633 1.00 93.88 92 VAL A C 1
ATOM 749 O O . VAL A 1 92 ? -16.850 -2.949 6.807 1.00 93.88 92 VAL A O 1
ATOM 752 N N . CYS A 1 93 ? -17.432 -4.514 5.317 1.00 94.00 93 CYS A N 1
ATOM 753 C CA . CYS A 1 93 ? -17.769 -5.513 6.328 1.00 94.00 93 CYS A CA 1
ATOM 754 C C . CYS A 1 93 ? -16.547 -6.076 7.060 1.00 94.00 93 CYS A C 1
ATOM 756 O O . CYS A 1 93 ? -16.711 -6.651 8.130 1.00 94.00 93 CYS A O 1
ATOM 758 N N . ALA A 1 94 ? -15.337 -6.021 6.512 1.00 93.81 94 ALA A N 1
ATOM 759 C CA . ALA A 1 94 ? -14.144 -6.468 7.230 1.00 93.81 94 ALA A CA 1
ATOM 760 C C . ALA A 1 94 ? -13.640 -5.410 8.224 1.00 93.81 94 ALA A C 1
ATOM 762 O O . ALA A 1 94 ? -13.187 -5.773 9.307 1.00 93.81 94 ALA A O 1
ATOM 763 N N . LEU A 1 95 ? -13.767 -4.124 7.890 1.00 93.81 95 LEU A N 1
ATOM 764 C CA . LEU A 1 95 ? -13.299 -3.025 8.737 1.00 93.81 95 LEU A CA 1
ATOM 765 C C . LEU A 1 95 ? -14.299 -2.616 9.831 1.00 93.81 95 LEU A C 1
ATOM 767 O O . LEU A 1 95 ? -13.880 -2.258 10.926 1.00 93.81 95 LEU A O 1
ATOM 771 N N . LEU A 1 96 ? -15.612 -2.670 9.569 1.00 93.81 96 LEU A N 1
ATOM 772 C CA . LEU A 1 96 ? -16.632 -2.157 10.505 1.00 93.81 96 LEU A CA 1
ATOM 773 C C . LEU A 1 96 ? -17.276 -3.219 11.407 1.00 93.81 96 LEU A C 1
ATOM 775 O O . LEU A 1 96 ? -18.063 -2.898 12.301 1.00 93.81 96 LEU A O 1
ATOM 779 N N . ARG A 1 97 ? -17.009 -4.499 11.153 1.00 91.75 97 ARG A N 1
ATOM 780 C CA . ARG A 1 97 ? -17.684 -5.601 11.839 1.00 91.75 97 ARG A CA 1
ATOM 781 C C . ARG A 1 97 ? -17.108 -5.832 13.232 1.00 91.75 97 ARG A C 1
ATOM 783 O O . ARG A 1 97 ? -15.909 -6.021 13.384 1.00 91.75 97 ARG A O 1
ATOM 790 N N . LYS A 1 98 ? -17.981 -5.871 14.242 1.00 88.12 98 LYS A N 1
ATOM 791 C CA . LYS A 1 98 ? -17.590 -5.915 15.662 1.00 88.12 98 LYS A CA 1
ATOM 792 C C . LYS A 1 98 ? -17.294 -7.321 16.195 1.00 88.12 98 LYS A C 1
ATOM 794 O O . LYS A 1 98 ? -16.520 -7.451 17.132 1.00 88.12 98 LYS A O 1
ATOM 799 N N . ASP A 1 99 ? -17.899 -8.359 15.621 1.00 89.69 99 ASP A N 1
ATOM 800 C CA . ASP A 1 99 ? -17.739 -9.763 16.039 1.00 89.69 99 ASP A CA 1
ATOM 801 C C . ASP A 1 99 ? -16.474 -10.424 15.472 1.00 89.69 99 ASP A C 1
ATOM 803 O O . ASP A 1 99 ? -15.945 -11.361 16.067 1.00 89.69 99 ASP A O 1
ATOM 807 N N . LYS A 1 100 ? -15.965 -9.931 14.338 1.00 88.94 100 LYS A N 1
ATOM 808 C CA . LYS A 1 100 ? -14.747 -10.438 13.698 1.00 88.94 100 LYS A CA 1
ATOM 809 C C . LYS A 1 100 ? -13.934 -9.289 13.114 1.00 88.94 100 LYS A C 1
ATOM 811 O O . LYS A 1 100 ? -14.097 -8.934 11.948 1.00 88.94 100 LYS A O 1
ATOM 816 N N . LEU A 1 101 ? -13.059 -8.736 13.947 1.00 88.38 101 LEU A N 1
ATOM 817 C CA . LEU A 1 101 ? -12.187 -7.621 13.590 1.00 88.38 101 LEU A CA 1
ATOM 818 C C . LEU A 1 101 ? -11.067 -8.086 12.649 1.00 88.38 101 LEU A C 1
ATOM 820 O O . LEU A 1 101 ? -10.391 -9.076 12.932 1.00 88.38 101 LEU A O 1
ATOM 824 N N . LEU A 1 102 ? -10.853 -7.357 11.547 1.00 90.62 102 LEU A N 1
ATOM 825 C CA . LEU A 1 102 ? -9.696 -7.559 10.665 1.00 90.62 102 LEU A CA 1
ATOM 826 C C . LEU A 1 102 ? -8.383 -7.243 11.391 1.00 90.62 102 LEU A C 1
ATOM 828 O O . LEU A 1 102 ? -7.425 -8.010 11.302 1.00 90.62 102 LEU A O 1
ATOM 832 N N . ILE A 1 103 ? -8.365 -6.115 12.102 1.00 92.69 103 ILE A N 1
ATOM 833 C CA . ILE A 1 103 ? -7.241 -5.643 12.907 1.00 92.69 103 ILE A CA 1
ATOM 834 C C . ILE A 1 103 ? -7.758 -5.472 14.342 1.00 92.69 103 ILE A C 1
ATOM 836 O O . ILE A 1 103 ? -8.659 -4.657 14.569 1.00 92.69 103 ILE A O 1
ATOM 840 N N . PRO A 1 104 ? -7.271 -6.271 15.308 1.00 90.38 104 PRO A N 1
ATOM 841 C CA . PRO A 1 104 ? -7.760 -6.223 16.682 1.00 90.38 104 PRO A CA 1
ATOM 842 C C . PRO A 1 104 ? -7.550 -4.853 17.333 1.00 90.38 104 PRO A C 1
ATOM 844 O O . PRO A 1 104 ? -6.527 -4.213 17.122 1.00 90.38 104 PRO A O 1
ATOM 847 N N . ASN A 1 105 ? -8.482 -4.454 18.203 1.00 90.50 105 ASN A N 1
ATOM 848 C CA . ASN A 1 105 ? -8.393 -3.248 19.040 1.00 90.50 105 ASN A CA 1
ATOM 849 C C . ASN A 1 105 ? -8.362 -1.902 18.291 1.00 90.50 105 ASN A C 1
ATOM 851 O O . ASN A 1 105 ? -8.010 -0.890 18.897 1.00 90.50 105 ASN A O 1
ATOM 855 N N . ILE A 1 106 ? -8.772 -1.874 17.018 1.00 92.75 106 ILE A N 1
ATOM 856 C CA . ILE A 1 106 ? -8.888 -0.643 16.229 1.00 92.75 106 ILE A CA 1
ATOM 857 C C . ILE A 1 106 ? -10.340 -0.409 15.825 1.00 92.75 106 ILE A C 1
ATOM 859 O O . ILE A 1 106 ? -10.986 -1.266 15.224 1.00 92.75 106 ILE A O 1
ATOM 863 N N . GLU A 1 107 ? -10.852 0.779 16.137 1.00 94.12 107 GLU A N 1
ATOM 864 C CA . GLU A 1 107 ? -12.126 1.273 15.622 1.00 94.12 107 GLU A CA 1
ATOM 865 C C . GLU A 1 107 ? -11.902 1.982 14.279 1.00 94.12 107 GLU A C 1
ATOM 867 O O . GLU A 1 107 ? -11.207 2.996 14.218 1.00 94.12 107 GLU A O 1
ATOM 872 N N . PHE A 1 108 ? -12.514 1.483 13.206 1.00 94.81 108 PHE A N 1
ATOM 873 C CA . PHE A 1 108 ? -12.478 2.141 11.899 1.00 94.81 108 PHE A CA 1
ATOM 874 C C . PHE A 1 108 ? -13.664 3.087 11.700 1.00 94.81 108 PHE A C 1
ATOM 876 O O . PHE A 1 108 ? -14.813 2.738 11.968 1.00 94.81 108 PHE A O 1
ATOM 883 N N . VAL A 1 109 ? -13.379 4.260 11.140 1.00 94.38 109 VAL A N 1
ATOM 884 C CA . VAL A 1 109 ? -14.359 5.194 10.576 1.00 94.38 109 VAL A CA 1
ATOM 885 C C . VAL A 1 109 ? -14.010 5.377 9.105 1.00 94.38 109 VAL A C 1
ATOM 887 O O . VAL A 1 109 ? -12.926 5.857 8.794 1.00 94.38 109 VAL A O 1
ATOM 890 N N . ILE A 1 110 ? -14.903 4.972 8.202 1.00 93.06 110 ILE A N 1
ATOM 891 C CA . ILE A 1 110 ? -14.639 4.968 6.757 1.00 93.06 110 ILE A CA 1
ATOM 892 C C . ILE A 1 110 ? -15.293 6.178 6.102 1.00 93.06 110 ILE A C 1
ATOM 894 O O . ILE A 1 110 ? -16.491 6.405 6.271 1.00 93.06 110 ILE A O 1
ATOM 898 N N . ASN A 1 111 ? -14.519 6.894 5.294 1.00 91.50 111 ASN A N 1
ATOM 899 C CA . ASN A 1 111 ? -14.965 8.013 4.483 1.00 91.50 111 ASN A CA 1
ATOM 900 C C . ASN A 1 111 ? -14.564 7.784 3.019 1.00 91.50 111 ASN A C 1
ATOM 902 O O . ASN A 1 111 ? -13.402 7.529 2.708 1.00 91.50 111 ASN A O 1
ATOM 906 N N . PHE A 1 112 ? -15.542 7.892 2.119 1.00 88.38 112 PHE A N 1
ATOM 907 C CA . PHE A 1 112 ? -15.340 7.799 0.663 1.00 88.38 112 PHE A CA 1
ATOM 908 C C . PHE A 1 112 ? -15.448 9.157 -0.039 1.00 88.38 112 PHE A C 1
ATOM 910 O O . PHE A 1 112 ? -15.491 9.224 -1.262 1.00 88.38 112 PHE A O 1
ATOM 917 N N . CYS A 1 113 ? -15.587 10.234 0.732 1.00 75.31 113 CYS A N 1
ATOM 918 C CA . CYS A 1 113 ? -15.586 11.582 0.192 1.00 75.31 113 CYS A CA 1
ATOM 919 C C . CYS A 1 113 ? -14.152 12.093 0.219 1.00 75.31 113 CYS A C 1
ATOM 921 O O . CYS A 1 113 ? -13.648 12.421 1.293 1.00 75.31 113 CYS A O 1
ATOM 923 N N . GLU A 1 114 ? -13.521 12.173 -0.946 1.00 61.22 114 GLU A N 1
ATOM 924 C CA . GLU A 1 114 ? -12.301 12.949 -1.121 1.00 61.22 114 GLU A CA 1
ATOM 925 C C . GLU A 1 114 ? -12.692 14.435 -1.260 1.00 61.22 114 GLU A C 1
ATOM 927 O O . GLU A 1 114 ? -13.407 14.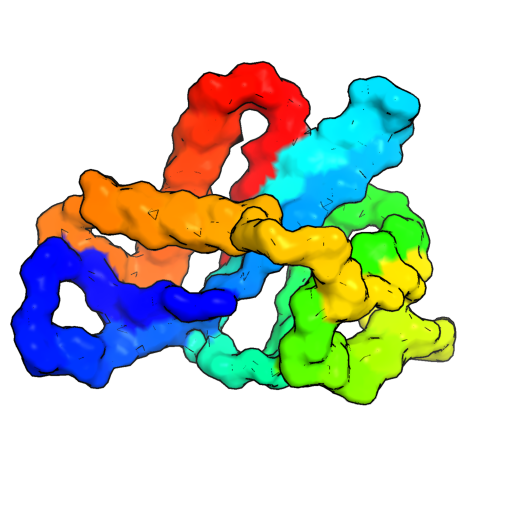792 -2.198 1.00 61.22 114 GLU A O 1
ATOM 932 N N . PRO A 1 115 ? -12.335 15.315 -0.305 1.00 51.50 115 PRO A N 1
ATOM 933 C CA . PRO A 1 115 ? -12.945 16.640 -0.229 1.00 51.50 115 PRO A CA 1
ATOM 934 C C . PRO A 1 115 ? -12.453 17.683 -1.250 1.00 51.50 115 PRO A C 1
ATOM 936 O O . PRO A 1 115 ? -12.857 18.835 -1.121 1.00 51.50 115 PRO A O 1
ATOM 939 N N . TYR A 1 116 ? -11.626 17.365 -2.255 1.00 52.44 116 TYR A N 1
ATOM 940 C CA . TYR A 1 116 ? -11.050 18.403 -3.126 1.00 52.44 116 TYR A CA 1
ATOM 941 C C . TYR A 1 116 ? -10.884 18.014 -4.601 1.00 52.44 116 TYR A C 1
ATOM 943 O O . TYR A 1 116 ? -10.443 16.925 -4.940 1.00 52.44 116 TYR A O 1
ATOM 951 N N . HIS A 1 117 ? -11.159 18.981 -5.485 1.00 47.19 117 HIS A N 1
ATOM 952 C CA . HIS A 1 117 ? -10.736 18.975 -6.886 1.00 47.19 117 HIS A CA 1
ATOM 953 C C . HIS A 1 117 ? -9.238 19.324 -6.975 1.00 47.19 117 HIS A C 1
ATOM 955 O O . HIS A 1 117 ? -8.869 20.489 -7.118 1.00 47.19 117 HIS A O 1
ATOM 961 N N . GLY A 1 118 ? -8.376 18.317 -6.846 1.00 54.12 118 GLY A N 1
ATOM 962 C CA . GLY A 1 118 ? -6.920 18.404 -6.982 1.00 54.12 118 GLY A CA 1
ATOM 963 C C . GLY A 1 118 ? -6.282 17.046 -6.678 1.00 54.12 118 GLY A C 1
ATOM 964 O O . GLY A 1 118 ? -6.881 16.261 -5.953 1.00 54.12 118 GLY A O 1
ATOM 965 N N . LYS A 1 119 ? -5.097 16.757 -7.235 1.00 65.56 119 LYS A N 1
ATOM 966 C CA . LYS A 1 119 ? -4.354 15.523 -6.914 1.00 65.56 119 LYS A CA 1
ATOM 967 C C . LYS A 1 119 ? -4.042 15.494 -5.414 1.00 65.56 119 LYS A C 1
ATOM 969 O O . LYS A 1 119 ? -3.472 16.458 -4.895 1.00 65.56 119 LYS A O 1
ATOM 974 N N . GLY A 1 120 ? -4.425 14.421 -4.726 1.00 77.38 120 GLY A N 1
ATOM 975 C CA . GLY A 1 120 ? -4.216 14.259 -3.289 1.00 77.38 120 GLY A CA 1
ATOM 976 C C . GLY A 1 120 ? -2.733 14.168 -2.907 1.00 77.38 120 GLY A C 1
ATOM 977 O O . GLY A 1 120 ? -1.839 14.096 -3.755 1.00 77.38 120 GLY A O 1
ATOM 978 N N . VAL A 1 121 ? -2.438 14.136 -1.603 1.00 83.75 121 VAL A N 1
ATOM 979 C CA . VAL A 1 121 ? -1.057 13.923 -1.112 1.00 83.75 121 VAL A CA 1
ATOM 980 C C . VAL A 1 121 ? -0.531 12.550 -1.552 1.00 83.75 121 VAL A C 1
ATOM 982 O O . VAL A 1 121 ? 0.639 12.424 -1.906 1.00 83.75 121 VAL A O 1
ATOM 985 N N . VAL A 1 122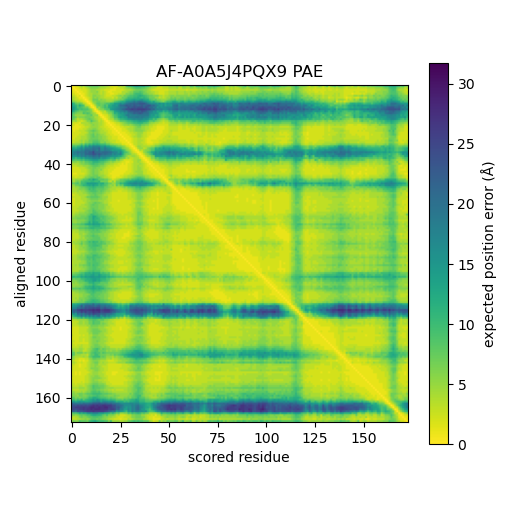 ? -1.408 11.540 -1.598 1.00 87.12 122 VAL A N 1
ATOM 986 C CA . VAL A 1 122 ? -1.093 10.194 -2.107 1.00 87.12 122 VAL A CA 1
ATOM 987 C C . VAL A 1 122 ? -0.757 10.239 -3.602 1.00 87.12 122 VAL A C 1
ATOM 989 O O . VAL A 1 122 ? 0.277 9.712 -4.005 1.00 87.12 122 VAL A O 1
ATOM 992 N N . ASP A 1 123 ? -1.556 10.935 -4.413 1.00 86.00 123 ASP A N 1
ATOM 993 C CA . ASP A 1 123 ? -1.289 11.089 -5.852 1.00 86.00 123 ASP A CA 1
ATOM 994 C C . ASP A 1 123 ? 0.008 11.856 -6.111 1.00 86.00 123 ASP A C 1
ATOM 996 O O . ASP A 1 123 ? 0.749 11.558 -7.046 1.00 86.00 123 ASP A O 1
ATOM 1000 N N . SER A 1 124 ? 0.293 12.856 -5.274 1.00 87.50 124 SER A N 1
ATOM 1001 C CA . SER A 1 124 ? 1.535 13.627 -5.334 1.00 87.50 124 SER A CA 1
ATOM 1002 C C . SER A 1 124 ? 2.748 12.749 -5.029 1.00 87.50 124 SER A C 1
ATOM 1004 O O . SER A 1 124 ? 3.781 12.890 -5.680 1.00 87.50 124 SER A O 1
ATOM 1006 N N . LEU A 1 125 ? 2.622 11.817 -4.077 1.00 88.94 125 LEU A N 1
ATOM 1007 C CA . LEU A 1 125 ? 3.659 10.830 -3.791 1.00 88.94 125 LEU A CA 1
ATOM 1008 C C . LEU A 1 125 ? 3.879 9.891 -4.983 1.00 88.94 125 LEU A C 1
ATOM 1010 O O . LEU A 1 125 ? 5.023 9.662 -5.367 1.00 88.94 125 LEU A O 1
ATOM 1014 N N . PHE A 1 126 ? 2.804 9.386 -5.591 1.00 89.75 126 PHE A N 1
ATOM 1015 C CA . PHE A 1 126 ? 2.922 8.518 -6.760 1.00 89.75 126 PHE A CA 1
ATOM 1016 C C . PHE A 1 126 ? 3.544 9.247 -7.960 1.00 89.75 126 PHE A C 1
ATOM 1018 O O . PHE A 1 126 ? 4.511 8.762 -8.538 1.00 89.75 126 PHE A O 1
ATOM 1025 N N . GLY A 1 127 ? 3.084 10.462 -8.274 1.00 89.81 127 GLY A N 1
ATOM 1026 C CA . GLY A 1 127 ? 3.681 11.268 -9.344 1.00 89.81 127 GLY A CA 1
ATOM 1027 C C . GLY A 1 127 ? 5.153 11.601 -9.084 1.00 89.81 127 GLY A C 1
ATOM 1028 O O . GLY A 1 127 ? 5.950 11.683 -10.015 1.00 89.81 127 GLY A O 1
ATOM 1029 N N . LYS A 1 128 ? 5.552 11.743 -7.814 1.00 89.69 128 LYS A N 1
ATOM 1030 C CA . LYS A 1 128 ? 6.962 11.899 -7.451 1.00 89.69 128 LYS A CA 1
ATOM 1031 C C . LYS A 1 128 ? 7.777 10.646 -7.761 1.00 89.69 128 LYS A C 1
ATOM 1033 O O . LYS A 1 128 ? 8.891 10.782 -8.256 1.00 89.69 128 LYS A O 1
ATOM 1038 N N . TYR A 1 129 ? 7.241 9.457 -7.488 1.00 91.44 129 TYR A N 1
ATOM 1039 C CA . TYR A 1 129 ? 7.905 8.210 -7.862 1.00 91.44 129 TYR A CA 1
ATOM 1040 C C . TYR A 1 129 ? 8.158 8.141 -9.361 1.00 91.44 129 TYR A C 1
ATOM 1042 O O . TYR A 1 129 ? 9.291 7.901 -9.751 1.00 91.44 129 TYR A O 1
ATOM 1050 N N . GLU A 1 130 ? 7.152 8.409 -10.192 1.00 90.06 130 GLU A N 1
ATOM 1051 C CA . GLU A 1 130 ? 7.318 8.380 -11.650 1.00 90.06 130 GLU A CA 1
ATOM 1052 C C . GLU A 1 130 ? 8.443 9.314 -12.109 1.00 90.06 130 GLU A C 1
ATOM 1054 O O . GLU A 1 130 ? 9.378 8.879 -12.779 1.00 90.06 130 GLU A O 1
ATOM 1059 N N . ILE A 1 131 ? 8.403 10.572 -11.659 1.00 90.50 131 ILE A N 1
ATOM 1060 C CA . ILE A 1 131 ? 9.390 11.594 -12.021 1.00 90.50 131 ILE A CA 1
ATOM 1061 C C . ILE A 1 131 ? 10.801 11.202 -11.570 1.00 90.50 131 ILE A C 1
ATOM 1063 O O . ILE A 1 131 ? 11.766 11.370 -12.313 1.00 90.50 131 ILE A O 1
ATOM 1067 N N . GLU A 1 132 ? 10.955 10.745 -10.329 1.00 90.31 132 GLU A N 1
ATOM 1068 C CA . GLU A 1 132 ? 12.278 10.467 -9.776 1.00 90.31 132 GLU A CA 1
ATOM 1069 C C . GLU A 1 132 ? 12.853 9.141 -10.281 1.00 90.31 132 GLU A C 1
ATOM 1071 O O . GLU A 1 132 ? 14.059 9.070 -10.501 1.00 90.31 132 GLU A O 1
ATOM 1076 N N . LEU A 1 133 ? 12.027 8.125 -10.540 1.00 91.50 133 LEU A N 1
ATOM 1077 C CA . LEU A 1 133 ? 12.488 6.903 -11.202 1.00 91.50 133 LEU A CA 1
ATOM 1078 C C . LEU A 1 133 ? 12.958 7.197 -12.631 1.00 91.50 133 LEU A C 1
ATOM 1080 O O . LEU A 1 133 ? 13.975 6.663 -13.048 1.00 91.50 133 LEU A O 1
ATOM 1084 N N . GLU A 1 134 ? 12.272 8.075 -13.369 1.00 87.69 134 GLU A N 1
ATOM 1085 C CA . GLU A 1 134 ? 12.700 8.471 -14.719 1.00 87.69 134 GLU A CA 1
ATOM 1086 C C . GLU A 1 134 ? 14.010 9.262 -14.722 1.00 87.69 134 GLU A C 1
ATOM 1088 O O . GLU A 1 134 ? 14.868 9.030 -15.567 1.00 87.69 134 GLU A O 1
ATOM 1093 N N . LYS A 1 135 ? 14.203 10.181 -13.771 1.00 87.12 135 LYS A N 1
ATOM 1094 C CA . LYS A 1 135 ? 15.438 10.980 -13.690 1.00 87.12 135 LYS A CA 1
ATOM 1095 C C . LYS A 1 135 ? 16.666 10.186 -13.258 1.00 87.12 135 LYS A C 1
ATOM 1097 O O . LYS A 1 135 ? 17.778 10.596 -13.578 1.00 87.12 135 LYS A O 1
ATOM 1102 N N . ASN A 1 136 ? 16.472 9.144 -12.452 1.00 85.50 136 ASN A N 1
ATOM 1103 C CA . ASN A 1 136 ? 17.556 8.408 -11.801 1.00 85.50 136 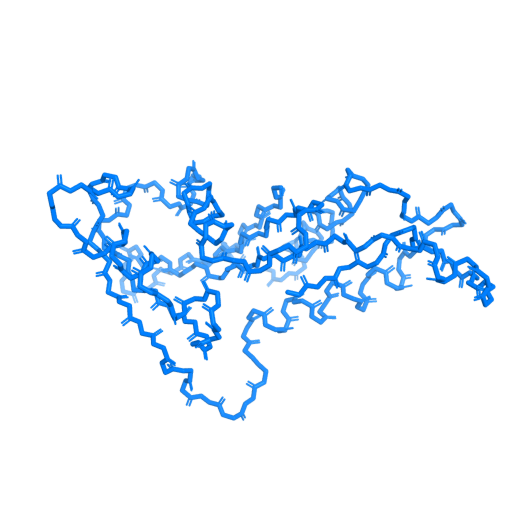ASN A CA 1
ATOM 1104 C C . ASN A 1 136 ? 17.705 6.979 -12.347 1.00 85.50 136 ASN A C 1
ATOM 1106 O O . ASN A 1 136 ? 18.339 6.150 -11.698 1.00 85.50 136 ASN A O 1
ATOM 1110 N N . LEU A 1 137 ? 17.120 6.691 -13.513 1.00 87.06 137 LEU A N 1
ATOM 1111 C CA . LEU A 1 137 ? 17.237 5.397 -14.169 1.00 87.06 137 LEU A CA 1
ATOM 1112 C C . LEU A 1 137 ? 18.675 5.191 -14.667 1.00 87.06 137 LEU A C 1
ATOM 1114 O O . LEU A 1 137 ? 19.197 5.986 -15.452 1.00 87.06 137 LEU A O 1
ATOM 1118 N N . ASP A 1 138 ? 19.325 4.134 -14.198 1.00 83.62 138 ASP A N 1
ATOM 1119 C CA . ASP A 1 138 ? 20.659 3.737 -14.640 1.00 83.62 138 ASP A CA 1
ATOM 1120 C C . ASP A 1 138 ? 20.616 3.009 -15.996 1.00 83.62 138 ASP A C 1
ATOM 1122 O O . ASP A 1 138 ? 19.551 2.781 -16.573 1.00 83.62 138 ASP A O 1
ATOM 1126 N N . GLU A 1 139 ? 21.790 2.687 -16.550 1.00 81.94 139 GLU A N 1
ATOM 1127 C CA . GLU A 1 139 ? 21.895 1.989 -17.842 1.00 81.94 139 GLU A CA 1
ATOM 1128 C C . GLU A 1 139 ? 21.203 0.617 -17.818 1.00 81.94 139 GLU A C 1
ATOM 1130 O O . GLU A 1 139 ? 20.605 0.220 -18.818 1.00 81.94 139 GLU A O 1
ATOM 1135 N N . ASP A 1 140 ? 21.233 -0.066 -16.669 1.00 82.75 140 ASP A N 1
ATOM 1136 C CA . ASP A 1 140 ? 20.636 -1.390 -16.476 1.00 82.75 140 ASP A CA 1
ATOM 1137 C C . ASP A 1 140 ? 19.116 -1.336 -16.233 1.00 82.75 140 ASP A C 1
ATOM 1139 O O . ASP A 1 140 ? 18.410 -2.316 -16.490 1.00 82.75 140 ASP A O 1
ATOM 1143 N N . GLY A 1 141 ? 18.586 -0.200 -15.778 1.00 87.94 141 GLY A N 1
ATOM 1144 C CA . GLY A 1 141 ? 17.172 -0.002 -15.495 1.00 87.94 141 GLY A CA 1
ATOM 1145 C C . GLY A 1 141 ? 16.664 -0.761 -14.263 1.00 87.94 141 GLY A C 1
ATOM 1146 O O . GLY A 1 141 ? 17.401 -1.362 -13.484 1.00 87.94 141 GLY A O 1
ATOM 1147 N N . ILE A 1 142 ? 15.342 -0.753 -14.083 1.00 91.12 142 ILE A N 1
ATOM 1148 C CA . ILE A 1 142 ? 14.662 -1.452 -12.983 1.00 91.12 142 ILE A CA 1
ATOM 1149 C C . ILE A 1 142 ? 14.074 -2.744 -13.526 1.00 91.12 142 ILE A C 1
ATOM 1151 O O . ILE A 1 142 ? 13.097 -2.714 -14.274 1.00 91.12 142 ILE A O 1
ATOM 1155 N N . ASN A 1 143 ? 14.638 -3.880 -13.127 1.00 90.12 143 ASN A N 1
ATOM 1156 C CA . ASN A 1 143 ? 14.299 -5.174 -13.721 1.00 90.12 143 ASN A CA 1
ATOM 1157 C C . ASN A 1 143 ? 13.422 -6.052 -12.826 1.00 90.12 143 ASN A C 1
ATOM 1159 O O . ASN A 1 143 ? 12.845 -7.035 -13.292 1.00 90.12 143 ASN A O 1
ATOM 1163 N N . SER A 1 144 ? 13.291 -5.712 -11.544 1.00 91.38 144 SER A N 1
ATOM 1164 C CA . SER A 1 144 ? 12.503 -6.492 -10.598 1.00 91.38 144 SER A CA 1
ATOM 1165 C C . SER A 1 144 ? 11.761 -5.630 -9.579 1.00 91.38 144 SER A C 1
ATOM 1167 O O . SER A 1 144 ? 12.091 -4.472 -9.328 1.00 91.38 144 SER A O 1
ATOM 1169 N N . ILE A 1 145 ? 10.756 -6.231 -8.936 1.00 93.25 145 ILE A N 1
ATOM 1170 C CA . ILE A 1 145 ? 10.035 -5.609 -7.818 1.00 93.25 145 ILE A CA 1
ATOM 1171 C C . ILE A 1 145 ? 10.955 -5.314 -6.622 1.00 93.25 145 ILE A C 1
ATOM 1173 O O . ILE A 1 145 ? 10.690 -4.391 -5.857 1.00 93.25 145 ILE A O 1
ATOM 1177 N N . VAL A 1 146 ? 12.033 -6.091 -6.456 1.00 93.00 146 VAL A N 1
ATOM 1178 C CA . VAL A 1 146 ? 13.019 -5.880 -5.389 1.00 93.00 146 VAL A CA 1
ATOM 1179 C C . VAL A 1 146 ? 13.831 -4.623 -5.681 1.00 93.00 146 VAL A C 1
ATOM 1181 O O . VAL A 1 146 ? 13.920 -3.765 -4.807 1.00 93.00 146 VAL A O 1
ATOM 1184 N N . ASP A 1 147 ? 14.303 -4.463 -6.918 1.00 92.25 147 ASP A N 1
ATOM 1185 C CA . ASP A 1 147 ? 15.035 -3.264 -7.345 1.00 92.25 147 ASP A CA 1
ATOM 1186 C C . ASP A 1 147 ? 14.147 -2.022 -7.236 1.00 92.25 147 ASP A C 1
ATOM 1188 O O . ASP A 1 147 ? 14.560 -0.999 -6.693 1.00 92.25 147 ASP A O 1
ATOM 1192 N N . LEU A 1 148 ? 12.885 -2.135 -7.671 1.00 94.06 148 LEU A N 1
ATOM 1193 C CA . LEU A 1 148 ? 11.905 -1.060 -7.544 1.00 94.06 148 LEU A CA 1
ATOM 1194 C C . LEU A 1 148 ? 11.721 -0.650 -6.079 1.00 94.06 148 LEU A C 1
ATOM 1196 O O . LEU A 1 148 ? 11.763 0.535 -5.755 1.00 94.06 148 LEU A O 1
ATOM 1200 N N . LYS A 1 149 ? 11.545 -1.621 -5.176 1.00 93.94 149 LYS A N 1
ATOM 1201 C CA . LYS A 1 149 ? 11.414 -1.357 -3.740 1.00 93.94 149 LYS A CA 1
ATOM 1202 C C . LYS A 1 149 ? 12.634 -0.614 -3.198 1.00 93.94 149 LYS A C 1
ATOM 1204 O O . LYS A 1 149 ? 12.469 0.367 -2.472 1.00 93.94 149 LYS A O 1
ATOM 1209 N N . ASP A 1 150 ? 13.835 -1.069 -3.536 1.00 91.88 150 ASP A N 1
ATOM 1210 C CA . ASP A 1 150 ? 15.076 -0.493 -3.023 1.00 91.88 150 ASP A CA 1
ATOM 1211 C C . ASP A 1 150 ? 15.303 0.927 -3.561 1.00 91.88 150 ASP A C 1
ATOM 1213 O O . ASP A 1 150 ? 15.649 1.826 -2.788 1.00 91.88 150 ASP A O 1
ATOM 1217 N N . GLN A 1 151 ? 14.991 1.180 -4.837 1.00 91.75 151 GLN A N 1
ATOM 1218 C CA . GLN A 1 151 ? 15.021 2.530 -5.402 1.00 91.75 151 GLN A CA 1
ATOM 1219 C C . GLN A 1 151 ? 14.003 3.459 -4.734 1.00 91.75 151 GLN A C 1
ATOM 1221 O O . GLN A 1 151 ? 14.360 4.565 -4.325 1.00 91.75 151 GLN A O 1
ATOM 1226 N N . LEU A 1 152 ? 12.755 3.016 -4.545 1.00 92.25 152 LEU A N 1
ATOM 1227 C CA . LEU A 1 152 ? 11.741 3.829 -3.869 1.00 92.25 152 LEU A CA 1
ATOM 1228 C C . LEU A 1 152 ? 12.144 4.158 -2.424 1.00 92.25 152 LEU A C 1
ATOM 1230 O O . LEU A 1 152 ? 11.978 5.300 -2.001 1.00 92.25 152 LEU A O 1
ATOM 1234 N N . ARG A 1 153 ? 12.727 3.206 -1.680 1.00 90.62 153 ARG A N 1
ATOM 1235 C CA . ARG 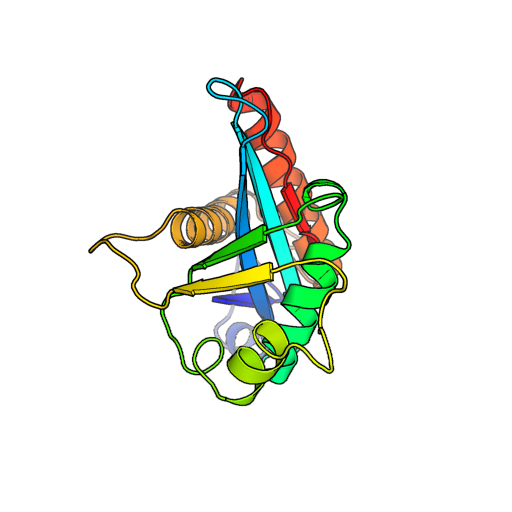A 1 153 ? 13.269 3.451 -0.328 1.00 90.62 153 ARG A CA 1
ATOM 1236 C C . ARG A 1 153 ? 14.415 4.459 -0.338 1.00 90.62 153 ARG A C 1
ATOM 1238 O O . ARG A 1 153 ? 14.498 5.309 0.545 1.00 90.62 153 ARG A O 1
ATOM 1245 N N . HIS A 1 154 ? 15.306 4.371 -1.321 1.00 88.75 154 HIS A N 1
ATOM 1246 C CA . HIS A 1 154 ? 16.416 5.307 -1.447 1.00 88.75 154 HIS A CA 1
ATOM 1247 C C . HIS A 1 154 ? 15.918 6.734 -1.723 1.00 88.75 154 HIS A C 1
ATOM 1249 O O . HIS A 1 154 ? 16.357 7.682 -1.068 1.00 88.75 154 HIS A O 1
ATOM 1255 N N . LEU A 1 155 ? 14.976 6.896 -2.656 1.00 87.69 155 LEU A N 1
ATOM 1256 C CA . LEU A 1 155 ? 14.388 8.196 -2.992 1.00 87.69 155 LEU A CA 1
ATOM 1257 C C . LEU A 1 155 ? 13.759 8.864 -1.764 1.00 87.69 155 LEU A C 1
ATOM 1259 O O . LEU A 1 155 ? 14.056 10.020 -1.454 1.00 87.69 155 LEU A O 1
ATOM 1263 N N . THR A 1 156 ? 12.955 8.112 -1.014 1.00 83.06 156 THR A N 1
ATOM 1264 C CA . THR A 1 156 ? 12.240 8.635 0.156 1.00 83.06 156 THR A CA 1
ATOM 1265 C C . THR A 1 156 ? 13.192 8.953 1.306 1.00 83.06 156 THR A C 1
ATOM 1267 O O . THR A 1 156 ? 13.026 9.966 1.991 1.00 83.06 156 THR A O 1
ATOM 1270 N N . PHE A 1 157 ? 14.258 8.165 1.470 1.00 84.12 157 PHE A N 1
ATOM 1271 C CA . PHE A 1 157 ? 15.330 8.465 2.412 1.00 84.12 157 PHE A CA 1
ATOM 1272 C C . PHE A 1 157 ? 16.023 9.795 2.078 1.00 84.12 157 PHE A C 1
ATOM 1274 O O . PHE A 1 157 ? 16.129 10.670 2.941 1.00 84.12 157 PHE A O 1
ATOM 1281 N N . VAL A 1 158 ? 16.429 10.001 0.821 1.00 83.88 158 VAL A N 1
ATOM 1282 C CA . VAL A 1 158 ? 17.065 11.254 0.374 1.00 83.88 158 VAL A CA 1
ATOM 1283 C C . VAL A 1 158 ? 16.146 12.461 0.594 1.00 83.88 158 VAL A C 1
ATOM 1285 O O . VAL A 1 158 ? 16.603 13.527 1.017 1.00 83.88 158 VAL A O 1
ATOM 1288 N N . ASP A 1 159 ? 14.848 12.305 0.349 1.00 79.56 159 ASP A N 1
ATOM 1289 C CA . ASP A 1 159 ? 13.856 13.352 0.586 1.00 79.56 159 ASP A CA 1
ATOM 1290 C C . ASP A 1 159 ? 13.685 13.710 2.063 1.00 79.56 159 ASP A C 1
ATOM 1292 O O . ASP A 1 159 ? 13.590 14.894 2.413 1.00 79.56 159 ASP A O 1
ATOM 1296 N N . SER A 1 160 ? 13.675 12.706 2.943 1.00 76.94 160 SER A N 1
ATOM 1297 C CA . SER A 1 160 ? 13.566 12.931 4.387 1.00 76.94 160 SER A CA 1
ATOM 1298 C C . SER A 1 160 ? 14.756 13.742 4.921 1.00 76.94 160 SER A C 1
ATOM 1300 O O . SER A 1 160 ? 14.567 14.659 5.719 1.00 76.94 160 SER A O 1
ATOM 1302 N N . ILE A 1 161 ? 15.966 13.519 4.391 1.00 79.69 161 ILE A N 1
ATOM 1303 C CA . ILE A 1 161 ? 17.156 14.319 4.723 1.00 79.69 161 ILE A CA 1
ATOM 1304 C C . ILE A 1 161 ? 17.012 15.768 4.234 1.00 79.69 161 ILE A C 1
ATOM 1306 O O . ILE A 1 161 ? 17.343 16.710 4.957 1.00 79.69 161 ILE A O 1
ATOM 1310 N N . LYS A 1 162 ? 16.526 15.972 3.002 1.00 75.88 162 LYS A N 1
ATOM 1311 C CA . LYS A 1 162 ? 16.415 17.308 2.387 1.00 75.88 162 LYS A CA 1
ATOM 1312 C C . LYS A 1 162 ? 15.342 18.185 3.038 1.00 75.88 162 LYS A C 1
ATOM 1314 O O . LYS A 1 162 ? 15.504 19.403 3.092 1.00 75.88 162 LYS A O 1
ATOM 1319 N N . SER A 1 163 ? 14.251 17.588 3.513 1.00 66.75 163 SER A N 1
ATOM 1320 C CA . SER A 1 163 ? 13.048 18.315 3.938 1.00 66.75 163 SER A CA 1
ATOM 1321 C C . SER A 1 163 ? 13.139 18.984 5.319 1.00 66.75 163 SER A C 1
ATOM 1323 O O . SER A 1 163 ? 12.282 19.810 5.624 1.00 66.75 163 SER A O 1
ATOM 1325 N N . LYS A 1 164 ? 14.160 18.694 6.149 1.00 55.94 164 LYS A N 1
ATOM 1326 C CA . LYS A 1 164 ? 14.301 19.185 7.549 1.00 55.94 164 LYS A CA 1
ATOM 1327 C C . LYS A 1 164 ? 13.047 18.992 8.430 1.00 55.94 164 LYS A C 1
ATOM 1329 O O . LYS A 1 164 ? 12.994 19.531 9.535 1.00 55.94 164 LYS A O 1
ATOM 1334 N N . SER A 1 165 ? 12.039 18.253 7.972 1.00 50.94 165 SER A N 1
ATOM 1335 C CA . SER A 1 165 ? 10.827 17.977 8.730 1.00 50.94 165 SER A CA 1
ATOM 1336 C C . SER A 1 165 ? 11.124 16.847 9.704 1.00 50.94 165 SER A C 1
ATOM 1338 O O . SER A 1 165 ? 11.419 15.724 9.292 1.00 50.94 165 SER A O 1
ATOM 1340 N N . ASN A 1 166 ? 11.050 17.145 10.996 1.00 44.75 166 ASN A N 1
ATOM 1341 C CA . ASN A 1 166 ? 11.015 16.113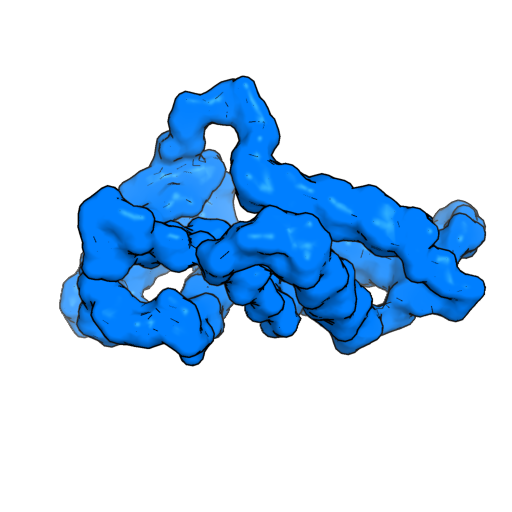 12.020 1.00 44.75 166 ASN A CA 1
ATOM 1342 C C . ASN A 1 166 ? 9.766 15.254 11.777 1.00 44.75 166 ASN A C 1
ATOM 1344 O O . ASN A 1 166 ? 8.662 15.788 11.771 1.00 44.75 166 ASN A O 1
ATOM 1348 N N . SER A 1 167 ? 9.966 13.951 11.582 1.00 51.38 167 SER A N 1
ATOM 1349 C CA . SER A 1 167 ? 8.980 12.931 11.186 1.00 51.38 167 SER A CA 1
ATOM 1350 C C . SER A 1 167 ? 8.560 12.967 9.712 1.00 51.38 167 SER A C 1
ATOM 1352 O O . SER A 1 167 ? 7.810 13.830 9.278 1.00 51.38 167 SER A O 1
ATOM 1354 N N . ASN A 1 168 ? 9.095 12.019 8.943 1.00 63.28 168 ASN A N 1
ATOM 1355 C CA . ASN A 1 168 ? 8.599 11.598 7.632 1.00 63.28 168 ASN A CA 1
ATOM 1356 C C . ASN A 1 168 ? 9.185 10.210 7.347 1.00 63.28 168 ASN A C 1
ATOM 1358 O O . ASN A 1 168 ? 10.082 10.046 6.519 1.00 63.28 168 ASN A O 1
ATOM 1362 N N . GLY A 1 169 ? 8.755 9.216 8.126 1.00 72.56 169 GLY A N 1
ATOM 1363 C CA . GLY A 1 169 ? 9.080 7.829 7.831 1.00 72.56 169 GLY A CA 1
ATOM 1364 C C . GLY A 1 169 ? 8.333 7.391 6.577 1.00 72.56 169 GLY A C 1
ATOM 1365 O O . GLY A 1 169 ? 7.165 7.728 6.371 1.00 72.56 169 GLY A O 1
ATOM 1366 N N . HIS A 1 170 ? 9.011 6.641 5.716 1.00 85.31 170 HIS A N 1
ATOM 1367 C CA . HIS A 1 170 ? 8.374 6.016 4.568 1.00 85.31 170 HIS A CA 1
ATOM 1368 C C . HIS A 1 170 ? 8.777 4.557 4.493 1.00 85.31 170 HIS A C 1
ATOM 1370 O O . HIS A 1 170 ? 9.912 4.241 4.145 1.00 85.31 170 HIS A O 1
ATOM 1376 N N . GLU A 1 171 ? 7.827 3.673 4.776 1.00 88.38 171 GLU A N 1
ATOM 1377 C CA . GLU A 1 171 ? 8.027 2.244 4.578 1.00 88.38 171 GLU A CA 1
ATOM 1378 C C . GLU A 1 171 ? 7.544 1.812 3.185 1.00 88.38 171 GLU A C 1
ATOM 1380 O O . GLU A 1 171 ? 6.387 2.033 2.824 1.00 88.38 171 GLU A O 1
ATOM 1385 N N . VAL A 1 172 ? 8.424 1.184 2.401 1.00 87.81 172 VAL A N 1
ATOM 1386 C CA . VAL A 1 172 ? 8.066 0.548 1.121 1.00 87.81 172 VAL A CA 1
ATOM 1387 C C . VAL A 1 172 ? 8.189 -0.960 1.293 1.00 87.81 172 VAL A C 1
ATOM 1389 O O . VAL A 1 172 ? 9.287 -1.454 1.558 1.00 87.81 172 VAL A O 1
ATOM 1392 N N . ILE A 1 173 ? 7.077 -1.676 1.183 1.00 86.75 173 ILE A N 1
ATOM 1393 C CA . ILE A 1 173 ? 6.925 -3.095 1.527 1.00 86.75 173 ILE A CA 1
ATOM 1394 C C . ILE A 1 173 ? 6.750 -3.919 0.260 1.00 86.75 173 ILE A C 1
ATOM 1396 O O . ILE A 1 173 ? 5.871 -3.559 -0.556 1.00 86.75 173 ILE A O 1
#

pLDDT: mean 84.73, std 10.96, range [44.75, 94.81]

Secondary structure (DSSP, 8-state):
-EEEESB-SS--TTGGGG-EEEEEEEEEEEEESSSS-EEEEEEEEEES-----HHHHHHHHHHHTTSGGGTT--EEEEE----TTTSSHHHHHHHS-SSS-SSTT-EEEEE-----SS--HHHHHHHHHHHHHHHT--SS-B-SHHHHHHHHHHHHHHHHHHT--S--EEEE-